Protein AF-A0A3L6PSY6-F1 (afdb_monomer)

Foldseek 3Di:
DDDDDDDDDDPDPPDPDPDPLPPDLVVLQVVLVVCLVVLVLQVSLVSLVPDDSSVVSYDALPPPCNLVPCSNFQAQKDWDPPPDDQAPDQWIWIARNVVRDIDIDRHVCSNQWGWDHADNSGWTWTWRPPDDLQAFIKIWTFDRRRGTNDIDGHRPPPPPPPPDD

pLDDT: mean 79.3, std 16.28, range [35.97, 97.19]

Sequence (165 aa):
MIMVSPGKRTCRPDWPERDWRLLPNDVIALIGGRLLADNDLDYYMDFRAACGSWRRATDDPKKKHGADDPRFQPRMWAVQKHSGRPRRNRVVSMVNLKTCRLLSKEIPMLRNYRYINATDGGLLVLWDGGMPPWQPCRALVLNPFTGPMACFTVPIFAEGIRAVP

Structure (mmCIF, N/CA/C/O backbone):
data_AF-A0A3L6PSY6-F1
#
_entry.id   AF-A0A3L6PSY6-F1
#
loop_
_atom_site.group_PDB
_atom_site.id
_atom_site.type_symbol
_atom_site.label_atom_id
_atom_site.label_alt_id
_atom_site.label_comp_id
_atom_site.label_asym_id
_atom_site.label_entity_id
_atom_site.label_seq_id
_atom_site.pdbx_PDB_ins_code
_atom_site.Cartn_x
_atom_site.Cartn_y
_atom_site.Cartn_z
_atom_site.occupancy
_atom_site.B_iso_or_equiv
_atom_site.auth_seq_id
_atom_site.auth_comp_id
_atom_site.auth_asym_id
_atom_site.auth_atom_id
_atom_site.pdbx_PDB_model_num
ATOM 1 N N . MET A 1 1 ? -4.555 45.713 49.324 1.00 39.94 1 MET A N 1
ATOM 2 C CA . MET A 1 1 ? -4.180 44.283 49.289 1.00 39.94 1 MET A CA 1
ATOM 3 C C . MET A 1 1 ? -5.474 43.480 49.325 1.00 39.94 1 MET A C 1
ATOM 5 O O . MET A 1 1 ? -6.126 43.462 50.357 1.00 39.94 1 MET A O 1
ATOM 9 N N . ILE A 1 2 ? -5.928 42.964 48.180 1.00 37.22 2 ILE A N 1
ATOM 10 C CA . ILE A 1 2 ? -7.201 42.232 48.063 1.00 37.22 2 ILE A CA 1
ATOM 11 C C . ILE A 1 2 ? -6.872 40.743 48.163 1.00 37.22 2 ILE A C 1
ATOM 13 O O . ILE A 1 2 ? -6.147 40.221 47.319 1.00 37.22 2 ILE A O 1
ATOM 17 N N . MET A 1 3 ? -7.369 40.069 49.203 1.00 35.97 3 MET A N 1
ATOM 18 C CA . MET A 1 3 ? -7.299 38.611 49.286 1.00 35.97 3 MET A CA 1
ATOM 19 C C . MET A 1 3 ? -8.328 38.012 48.328 1.00 35.97 3 MET A C 1
ATOM 21 O O . MET A 1 3 ? -9.532 38.121 48.546 1.00 35.97 3 MET A O 1
ATOM 25 N N . VAL A 1 4 ? -7.845 37.392 47.254 1.00 45.59 4 VAL A N 1
ATOM 26 C CA . VAL A 1 4 ? -8.659 36.585 46.341 1.00 45.59 4 VAL A CA 1
ATOM 27 C C . VAL A 1 4 ? -8.826 35.200 46.966 1.00 45.59 4 VAL A C 1
ATOM 29 O O . VAL A 1 4 ? -7.850 34.474 47.145 1.00 45.59 4 VAL A O 1
ATOM 32 N N . SER A 1 5 ? -10.058 34.827 47.317 1.00 43.72 5 SER A N 1
ATOM 33 C CA . SER A 1 5 ? -10.389 33.452 47.708 1.00 43.72 5 SER A CA 1
ATOM 34 C C . SER A 1 5 ? -10.157 32.494 46.531 1.00 43.72 5 SER A C 1
ATOM 36 O O . SER A 1 5 ? -10.531 32.826 45.403 1.00 43.72 5 SER A O 1
ATOM 38 N N . PRO A 1 6 ? -9.596 31.292 46.747 1.00 44.34 6 PRO A N 1
ATOM 39 C CA . PRO A 1 6 ? -9.425 30.336 45.666 1.00 44.34 6 PRO A CA 1
ATOM 40 C C . PRO A 1 6 ? -10.795 29.778 45.268 1.00 44.34 6 PRO A C 1
ATOM 42 O O . PRO A 1 6 ? -11.470 29.101 46.047 1.00 44.34 6 PRO A O 1
ATOM 45 N N . GLY A 1 7 ? -11.211 30.093 44.040 1.00 47.56 7 GLY A N 1
ATOM 46 C CA . GLY A 1 7 ? -12.414 29.552 43.422 1.00 47.56 7 GLY A CA 1
ATOM 47 C C . GLY A 1 7 ? -12.397 28.024 43.430 1.00 47.56 7 GLY A C 1
ATOM 48 O O . GLY A 1 7 ? -11.384 27.389 43.130 1.00 47.56 7 GLY A O 1
ATOM 49 N N . LYS A 1 8 ? -13.539 27.434 43.795 1.00 54.62 8 LYS A N 1
ATOM 50 C CA . LYS A 1 8 ? -13.779 25.991 43.749 1.00 54.62 8 LYS A CA 1
ATOM 51 C C . LYS A 1 8 ? -13.432 25.469 42.352 1.00 54.62 8 LYS A C 1
ATOM 53 O O . LYS A 1 8 ? -14.078 25.836 41.373 1.00 54.62 8 LYS A O 1
ATOM 58 N N . ARG A 1 9 ? -12.414 24.605 42.276 1.00 53.50 9 ARG A N 1
ATOM 59 C CA . ARG A 1 9 ? -12.133 23.780 41.096 1.00 53.50 9 ARG A CA 1
ATOM 60 C C . ARG A 1 9 ? -13.400 22.991 40.779 1.00 53.50 9 ARG A C 1
ATOM 62 O O . ARG A 1 9 ? -13.887 22.244 41.623 1.00 53.50 9 ARG A O 1
ATOM 69 N N . THR A 1 10 ? -13.956 23.205 39.595 1.00 55.31 10 THR A N 1
ATOM 70 C CA . THR A 1 10 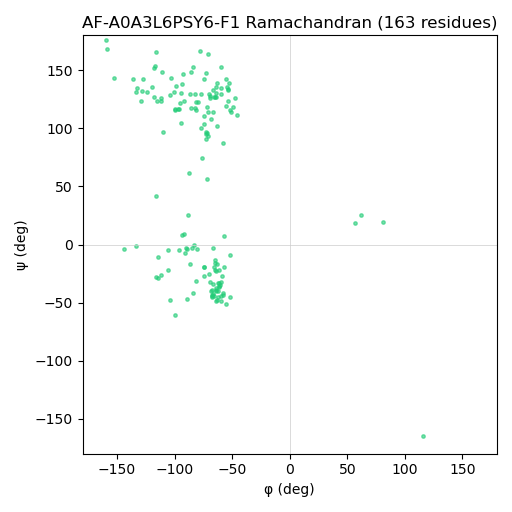? -15.103 22.447 39.111 1.00 55.31 10 THR A CA 1
ATOM 71 C C . THR A 1 10 ? -14.691 20.984 38.961 1.00 55.31 10 THR A C 1
ATOM 73 O O . THR A 1 10 ? -13.682 20.673 38.325 1.00 55.31 10 THR A O 1
ATOM 76 N N . CYS A 1 11 ? -15.452 20.078 39.575 1.00 55.22 11 CYS A N 1
ATOM 77 C CA . CYS A 1 11 ? -15.347 18.650 39.314 1.00 55.22 11 CYS A CA 1
ATOM 78 C C . CYS A 1 11 ? -15.718 18.430 37.844 1.00 55.22 11 CYS A C 1
ATOM 80 O O . CYS A 1 11 ? -16.896 18.478 37.487 1.00 55.22 11 CYS A O 1
ATOM 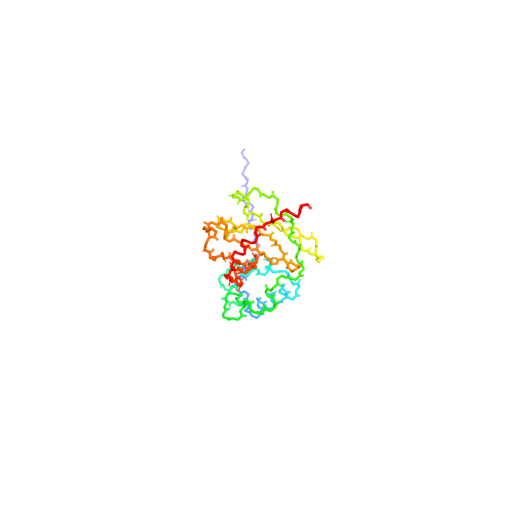82 N N . ARG A 1 12 ? -14.723 18.237 36.972 1.00 59.69 12 ARG A N 1
ATOM 83 C CA . ARG A 1 12 ? -14.984 17.595 35.682 1.00 59.69 12 ARG A CA 1
ATOM 84 C C . ARG A 1 12 ? -15.445 16.170 35.998 1.00 59.69 12 ARG A C 1
ATOM 86 O O . ARG A 1 12 ? -14.785 15.526 36.811 1.00 59.69 12 ARG A O 1
ATOM 93 N N . PRO A 1 13 ? -16.559 15.690 35.427 1.00 58.50 13 PRO A N 1
ATOM 94 C CA . PRO A 1 13 ? -16.931 14.293 35.564 1.00 58.50 13 PRO A CA 1
ATOM 95 C C . PRO A 1 13 ? -15.761 13.411 35.126 1.00 58.50 13 PRO A C 1
ATOM 97 O O . PRO A 1 13 ? -15.127 13.668 34.102 1.00 58.50 13 PRO A O 1
ATOM 100 N N . ASP A 1 14 ? -15.452 12.409 35.938 1.00 61.03 14 ASP A N 1
ATOM 101 C CA . ASP A 1 14 ? -14.451 11.389 35.645 1.00 61.03 14 ASP A CA 1
ATOM 102 C C . ASP A 1 14 ? -15.066 10.421 34.627 1.00 61.03 14 ASP A C 1
ATOM 104 O O . ASP A 1 14 ? -15.574 9.352 34.964 1.00 61.03 14 ASP A O 1
ATOM 108 N N . TRP A 1 15 ? -15.181 10.856 33.370 1.00 61.66 15 TRP A N 1
ATOM 109 C CA . TRP A 1 15 ? -15.479 9.910 32.303 1.00 61.66 15 TRP A CA 1
ATOM 110 C C . TRP A 1 15 ? -14.234 9.046 32.138 1.00 61.66 15 TRP A C 1
ATOM 112 O O . TRP A 1 15 ? -13.166 9.622 31.917 1.00 61.66 15 TRP A O 1
ATOM 122 N N . PRO A 1 16 ? -14.346 7.705 32.206 1.00 64.88 16 PRO A N 1
ATOM 123 C CA . PRO A 1 16 ? -13.201 6.846 31.967 1.00 64.88 16 PRO A CA 1
ATOM 124 C C . PRO A 1 16 ? -12.608 7.239 30.620 1.00 64.88 16 PRO A C 1
ATOM 126 O O . PRO A 1 16 ? -13.324 7.316 29.613 1.00 64.88 16 PRO A O 1
ATOM 129 N N . GLU A 1 17 ? -11.323 7.583 30.639 1.00 68.12 17 GLU A N 1
ATOM 130 C CA . GLU A 1 17 ? -10.585 8.016 29.465 1.00 68.12 17 GLU A CA 1
ATOM 131 C C . GLU A 1 17 ? -10.812 6.974 28.364 1.00 68.12 17 GLU A C 1
ATOM 133 O O . GLU A 1 17 ? -10.494 5.793 28.522 1.00 68.12 17 GLU A O 1
ATOM 138 N N . ARG A 1 18 ? -11.490 7.376 27.282 1.00 78.06 18 ARG A N 1
ATOM 139 C CA . ARG A 1 18 ? -11.858 6.448 26.210 1.00 78.06 18 ARG A CA 1
ATOM 140 C C . ARG A 1 18 ? -10.603 6.093 25.427 1.00 78.06 18 ARG A C 1
ATOM 142 O O . ARG A 1 18 ? -10.262 6.770 24.457 1.00 78.06 18 ARG A O 1
ATOM 149 N N . ASP A 1 19 ? -9.926 5.031 25.846 1.00 86.00 19 ASP A N 1
ATOM 150 C CA . ASP A 1 19 ? -8.772 4.520 25.122 1.00 86.00 19 ASP A CA 1
ATOM 151 C C . ASP A 1 19 ? -9.228 3.728 23.890 1.00 86.00 19 ASP A C 1
ATOM 153 O O . ASP A 1 19 ? -9.603 2.556 23.953 1.00 86.00 19 ASP A O 1
ATOM 157 N N . TRP A 1 20 ? -9.161 4.379 22.731 1.00 86.56 20 TRP A N 1
ATOM 158 C CA . TRP A 1 20 ? -9.445 3.775 21.430 1.00 86.56 20 TRP A CA 1
ATOM 159 C C . TRP A 1 20 ? -8.561 2.552 21.123 1.00 86.56 20 TRP A C 1
ATOM 161 O O . TRP A 1 20 ? -8.932 1.706 20.307 1.00 86.56 20 TRP A O 1
ATOM 171 N N . ARG A 1 21 ? -7.413 2.384 21.796 1.00 86.88 21 ARG A N 1
ATOM 172 C CA . ARG A 1 21 ? -6.566 1.186 21.647 1.00 86.88 21 ARG A CA 1
ATOM 173 C C . ARG A 1 21 ? -7.247 -0.089 22.146 1.00 86.88 21 ARG A C 1
ATOM 175 O O . ARG A 1 21 ? -6.842 -1.169 21.707 1.00 86.88 21 ARG A O 1
ATOM 182 N N . LEU A 1 22 ? -8.243 0.048 23.027 1.00 88.62 22 LEU A N 1
ATOM 183 C CA . LEU A 1 22 ? -9.013 -1.034 23.646 1.00 88.62 22 LEU A CA 1
ATOM 184 C C . LEU A 1 22 ? -10.290 -1.398 22.875 1.00 88.62 22 LEU A C 1
ATOM 186 O O . LEU A 1 22 ? -11.101 -2.173 23.378 1.00 88.62 22 LEU A O 1
ATOM 190 N N . LEU A 1 23 ? -10.489 -0.855 21.667 1.00 92.25 23 LEU A N 1
ATOM 191 C CA . LEU A 1 23 ? -11.595 -1.282 20.814 1.00 92.25 23 LEU A CA 1
ATOM 192 C C . LEU A 1 23 ? -11.587 -2.814 20.627 1.00 92.25 23 LEU A C 1
ATOM 194 O O . LEU A 1 23 ? -10.518 -3.394 20.408 1.00 92.25 23 LEU A O 1
ATOM 198 N N . PRO A 1 24 ? -12.762 -3.468 20.663 1.00 95.06 24 PRO A N 1
ATOM 199 C CA . PRO A 1 24 ? -12.882 -4.882 20.334 1.00 95.06 24 PRO A CA 1
ATOM 200 C C . PRO A 1 24 ? -12.322 -5.203 18.940 1.00 95.06 24 PRO A C 1
ATOM 202 O O . PRO A 1 24 ? -12.464 -4.421 17.995 1.00 95.06 24 PRO A O 1
ATOM 205 N N . ASN A 1 25 ? -11.673 -6.363 18.804 1.00 96.25 25 ASN A N 1
ATOM 206 C CA . ASN A 1 25 ? -11.002 -6.754 17.560 1.00 96.25 25 ASN A CA 1
ATOM 207 C C . ASN A 1 25 ? -11.967 -6.851 16.369 1.00 96.25 25 ASN A C 1
ATOM 209 O O . ASN A 1 25 ? -11.575 -6.527 15.254 1.00 96.25 25 ASN A O 1
ATOM 213 N N . ASP A 1 26 ? -13.209 -7.275 16.594 1.00 96.44 26 ASP A N 1
ATOM 214 C CA . ASP A 1 26 ? -14.268 -7.356 15.585 1.00 96.44 26 ASP A CA 1
ATOM 215 C C . ASP A 1 26 ? -14.652 -5.972 15.046 1.00 96.44 26 ASP A C 1
ATOM 217 O O . ASP A 1 26 ? -14.794 -5.803 13.836 1.00 96.44 26 ASP A O 1
ATOM 221 N N . VAL A 1 27 ? -14.717 -4.956 15.912 1.00 96.50 27 VAL A N 1
ATOM 222 C CA . VAL A 1 27 ? -14.955 -3.564 15.502 1.00 96.50 27 VAL A CA 1
ATOM 223 C C . VAL A 1 27 ? -13.783 -3.041 14.673 1.00 96.50 27 VAL A C 1
ATOM 225 O O . VAL A 1 27 ? -13.986 -2.434 13.622 1.00 96.50 27 VAL A O 1
ATOM 228 N N . ILE A 1 28 ? -12.546 -3.307 15.103 1.00 97.19 28 ILE A N 1
ATOM 229 C CA . ILE A 1 28 ? -11.344 -2.906 14.360 1.00 97.19 28 ILE A CA 1
ATOM 230 C C . ILE A 1 28 ? -11.310 -3.595 12.986 1.00 97.19 28 ILE A C 1
ATOM 232 O O . ILE A 1 28 ? -11.048 -2.941 11.973 1.00 97.19 28 ILE A O 1
ATOM 236 N N . ALA A 1 29 ? -11.598 -4.897 12.936 1.00 96.44 29 ALA A N 1
ATOM 237 C CA . ALA A 1 29 ? -11.661 -5.668 11.701 1.00 96.44 29 ALA A CA 1
ATOM 238 C C . ALA A 1 29 ? -12.761 -5.148 10.766 1.00 96.44 29 ALA A C 1
ATOM 240 O O . ALA A 1 29 ? -12.530 -5.028 9.563 1.00 96.44 29 ALA A O 1
ATOM 241 N N . LEU A 1 30 ? -13.924 -4.768 11.308 1.00 97.12 30 LEU A N 1
ATOM 242 C CA . LEU A 1 30 ? -15.021 -4.176 10.545 1.00 97.12 30 LEU A CA 1
ATOM 243 C C . LEU A 1 30 ? -14.615 -2.836 9.920 1.00 97.12 30 LEU A C 1
ATOM 245 O O . LEU A 1 30 ? -14.830 -2.638 8.725 1.00 97.12 30 LEU A O 1
ATOM 249 N N . ILE A 1 31 ? -14.000 -1.936 10.695 1.00 96.94 31 ILE A N 1
ATOM 250 C CA . ILE A 1 31 ? -13.505 -0.646 10.187 1.00 96.94 31 ILE A CA 1
ATOM 251 C C . ILE A 1 31 ? -12.470 -0.882 9.083 1.00 96.94 31 ILE A C 1
ATOM 253 O O . ILE A 1 31 ? -12.593 -0.327 7.991 1.00 96.94 31 ILE A O 1
ATOM 257 N N . GLY A 1 32 ? -11.492 -1.759 9.331 1.00 96.31 32 GLY A N 1
ATOM 258 C CA . GLY A 1 32 ? -10.484 -2.124 8.338 1.00 96.31 32 GLY A CA 1
ATOM 259 C C . GLY A 1 32 ? -11.102 -2.698 7.059 1.00 96.31 32 GLY A C 1
ATOM 260 O O . GLY A 1 32 ? -10.738 -2.293 5.958 1.00 96.31 32 GLY A O 1
ATOM 261 N N . GLY A 1 33 ? -12.092 -3.582 7.193 1.00 95.38 33 GLY A N 1
ATOM 262 C CA . GLY A 1 33 ? -12.825 -4.158 6.069 1.00 95.38 33 GLY A CA 1
ATOM 263 C C . GLY A 1 33 ? -13.578 -3.115 5.240 1.00 95.38 33 GLY A C 1
ATOM 264 O O . GLY A 1 33 ? -13.596 -3.222 4.016 1.00 95.38 33 GLY A O 1
ATOM 265 N N . ARG A 1 34 ? -14.147 -2.080 5.874 1.00 95.81 34 ARG A N 1
ATOM 266 C CA . ARG A 1 34 ? -14.808 -0.967 5.169 1.00 95.81 34 ARG A CA 1
ATOM 267 C C . ARG A 1 34 ? -13.819 -0.121 4.372 1.00 95.81 34 ARG A C 1
ATOM 269 O O . ARG A 1 34 ? -14.069 0.119 3.198 1.00 95.81 34 ARG A O 1
ATOM 276 N N . LEU A 1 35 ? -12.675 0.236 4.960 1.00 94.62 35 LEU A N 1
ATOM 277 C CA . LEU A 1 35 ? -11.618 0.974 4.253 1.00 94.62 35 LEU A CA 1
ATOM 278 C C . LEU A 1 35 ? -11.128 0.214 3.010 1.00 94.62 35 LEU A C 1
ATOM 280 O O . LEU A 1 35 ? -10.954 0.803 1.944 1.00 94.62 35 LEU A O 1
ATOM 284 N N . LEU A 1 36 ? -10.958 -1.108 3.125 1.00 92.56 36 LEU A N 1
ATOM 285 C CA . LEU A 1 36 ? -10.597 -1.957 1.986 1.00 92.56 36 LEU A CA 1
ATOM 286 C C . LEU A 1 36 ? -11.706 -2.025 0.930 1.00 92.56 36 LEU A C 1
ATOM 288 O O . LEU A 1 36 ? -11.413 -1.941 -0.260 1.00 92.56 36 LEU A O 1
ATOM 292 N N . ALA A 1 37 ? -12.968 -2.153 1.345 1.00 90.38 37 ALA A N 1
ATOM 293 C CA . ALA A 1 37 ? -14.106 -2.184 0.426 1.00 90.38 37 ALA A CA 1
ATOM 294 C C . ALA A 1 37 ? -14.251 -0.877 -0.374 1.00 90.38 37 ALA A C 1
ATOM 296 O O . ALA A 1 37 ? -14.624 -0.916 -1.545 1.00 90.38 37 ALA A O 1
ATOM 297 N N . ASP A 1 38 ? -13.901 0.263 0.226 1.00 89.06 38 ASP A N 1
ATOM 298 C CA . ASP A 1 38 ? -13.908 1.570 -0.435 1.00 89.06 38 ASP A CA 1
ATOM 299 C C . ASP A 1 38 ? -12.644 1.872 -1.258 1.00 89.06 38 ASP A C 1
ATOM 301 O O . ASP A 1 38 ? -12.583 2.910 -1.923 1.00 89.06 38 ASP A O 1
ATOM 305 N N . ASN A 1 39 ? -11.675 0.947 -1.292 1.00 87.38 39 ASN A N 1
ATOM 306 C CA . ASN A 1 39 ? -10.375 1.097 -1.955 1.00 87.38 39 ASN A CA 1
ATOM 307 C C . ASN A 1 39 ? -9.523 2.257 -1.373 1.00 87.38 39 ASN A C 1
ATOM 309 O O . ASN A 1 39 ? -8.620 2.786 -2.032 1.00 87.38 39 ASN A O 1
ATOM 313 N N . ASP A 1 40 ? -9.759 2.616 -0.106 1.00 90.88 40 ASP A N 1
ATOM 314 C CA . ASP A 1 40 ? -8.988 3.601 0.663 1.00 90.88 40 ASP A CA 1
ATOM 315 C C . ASP A 1 40 ? -7.787 2.931 1.351 1.00 90.88 40 ASP A C 1
ATOM 317 O O . ASP A 1 40 ? -7.655 2.866 2.577 1.00 90.88 40 ASP A O 1
ATOM 321 N N . LEU A 1 41 ? -6.900 2.375 0.524 1.00 90.75 41 LEU A N 1
ATOM 322 C CA . LEU A 1 41 ? -5.761 1.573 0.976 1.00 90.75 41 LEU A CA 1
ATOM 323 C C . LEU A 1 41 ? -4.774 2.334 1.852 1.00 90.75 41 LEU A C 1
ATOM 325 O O . LEU A 1 41 ? -4.188 1.759 2.763 1.00 90.75 41 LEU A O 1
ATOM 329 N N . ASP A 1 42 ? -4.558 3.610 1.582 1.00 90.88 42 ASP A N 1
ATOM 330 C CA . ASP A 1 42 ? -3.680 4.434 2.397 1.00 90.88 42 ASP A CA 1
ATOM 331 C C . ASP A 1 42 ? -4.255 4.659 3.795 1.00 90.88 42 ASP A C 1
ATOM 333 O O . ASP A 1 42 ? -3.544 4.437 4.772 1.00 90.88 42 ASP A O 1
ATOM 337 N N . TYR A 1 43 ? -5.554 4.949 3.905 1.00 93.88 43 TYR A N 1
ATOM 338 C CA . TYR A 1 43 ? -6.221 5.016 5.202 1.00 93.88 43 TYR A CA 1
ATOM 339 C C . TYR A 1 43 ? -6.230 3.674 5.918 1.00 93.88 43 TYR A C 1
ATOM 341 O O . TYR A 1 43 ? -6.020 3.644 7.126 1.00 93.88 43 TYR A O 1
ATOM 349 N N . TYR A 1 44 ? -6.401 2.558 5.208 1.00 95.12 44 TYR A N 1
ATOM 350 C CA . TYR A 1 44 ? -6.259 1.234 5.813 1.00 95.12 44 TYR A CA 1
ATOM 351 C C . TYR A 1 44 ? -4.859 1.017 6.408 1.00 95.12 44 TYR A C 1
ATOM 353 O O . TYR A 1 44 ? -4.720 0.509 7.525 1.00 95.12 44 TYR A O 1
ATOM 361 N N . MET A 1 45 ? -3.812 1.412 5.678 1.00 93.75 45 MET A N 1
ATOM 362 C CA . MET A 1 45 ? -2.430 1.265 6.134 1.00 93.75 45 MET A CA 1
ATOM 363 C C . MET A 1 45 ? -2.117 2.178 7.326 1.00 93.75 45 MET A C 1
ATOM 365 O O . MET A 1 45 ? -1.479 1.715 8.274 1.00 93.75 45 MET A O 1
ATOM 369 N N . ASP A 1 46 ? -2.613 3.418 7.329 1.00 94.56 46 ASP A N 1
ATOM 370 C CA . ASP A 1 46 ? -2.474 4.355 8.451 1.00 94.56 46 ASP A CA 1
ATOM 371 C C . ASP A 1 46 ? -3.267 3.886 9.680 1.00 94.56 46 ASP A C 1
ATOM 373 O O . ASP A 1 46 ? -2.737 3.846 10.793 1.00 94.56 46 ASP A O 1
ATOM 377 N N . PHE A 1 47 ? -4.506 3.430 9.471 1.00 95.69 47 PHE A N 1
ATOM 378 C CA . PHE A 1 47 ? -5.363 2.836 10.498 1.00 95.69 47 PHE A CA 1
ATOM 379 C C . PHE A 1 47 ? -4.663 1.659 11.177 1.00 95.69 47 PHE A C 1
ATOM 381 O O . PHE A 1 47 ? -4.507 1.630 12.398 1.00 95.69 47 PHE A O 1
ATOM 388 N N . ARG A 1 48 ? -4.141 0.713 10.391 1.00 94.81 48 ARG A N 1
ATOM 389 C CA . ARG A 1 48 ? -3.372 -0.420 10.915 1.00 94.81 48 ARG A CA 1
ATOM 390 C C . ARG A 1 48 ? -2.101 0.025 11.649 1.00 94.81 48 ARG A C 1
ATOM 392 O O . ARG A 1 48 ? -1.645 -0.652 12.575 1.00 94.81 48 ARG A O 1
ATOM 399 N N . ALA A 1 49 ? -1.472 1.113 11.214 1.00 94.25 49 ALA A N 1
ATOM 400 C CA . ALA A 1 49 ? -0.224 1.590 11.793 1.00 94.25 49 ALA A CA 1
ATOM 401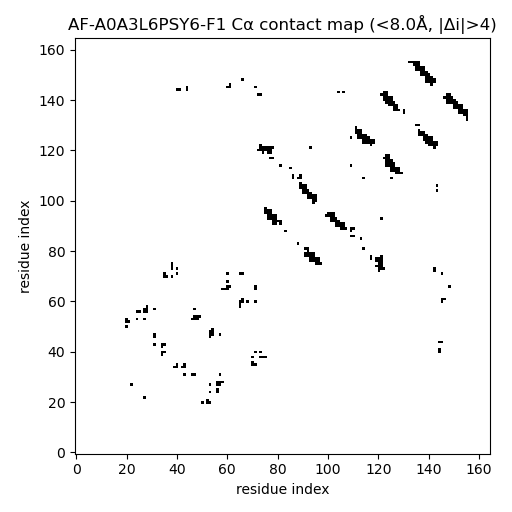 C C . ALA A 1 49 ? -0.402 2.260 13.164 1.00 94.25 49 ALA A C 1
ATOM 403 O O . ALA A 1 49 ? 0.578 2.300 13.910 1.00 94.25 49 ALA A O 1
ATOM 404 N N . ALA A 1 50 ? -1.617 2.701 13.512 1.00 94.44 50 ALA A N 1
ATOM 405 C CA . ALA A 1 50 ? -1.916 3.467 14.723 1.00 94.44 50 ALA A CA 1
ATOM 406 C C . ALA A 1 50 ? -1.400 2.817 16.021 1.00 94.44 50 ALA A C 1
ATOM 408 O O . ALA A 1 50 ? -0.805 3.494 16.861 1.00 94.44 50 ALA A O 1
ATOM 409 N N . CYS A 1 51 ? -1.595 1.504 16.200 1.00 94.38 51 CYS A N 1
ATOM 410 C CA . CYS A 1 51 ? -1.056 0.769 17.345 1.00 94.38 51 CYS A CA 1
ATOM 411 C C . CYS A 1 51 ? -0.942 -0.746 17.087 1.00 94.38 51 CYS A C 1
ATOM 413 O O . CYS A 1 51 ? -1.458 -1.292 16.111 1.00 94.38 51 CYS A O 1
ATOM 415 N N . GLY A 1 52 ? -0.246 -1.451 17.987 1.00 94.38 52 GLY A N 1
ATOM 416 C CA . GLY A 1 52 ? -0.015 -2.893 17.869 1.00 94.38 52 GLY A CA 1
ATOM 417 C C . GLY A 1 52 ? -1.279 -3.752 18.002 1.00 94.38 52 GLY A C 1
ATOM 418 O O . GLY A 1 52 ? -1.373 -4.778 17.331 1.00 94.38 52 GLY A O 1
ATOM 419 N N . SER A 1 53 ? -2.259 -3.355 18.827 1.00 94.19 53 SER A N 1
ATOM 420 C CA . SER A 1 53 ? -3.537 -4.081 18.933 1.00 94.19 53 SER A CA 1
ATOM 421 C C . SER A 1 53 ? -4.298 -4.024 17.612 1.00 94.19 53 SER A C 1
ATOM 423 O O . SER A 1 53 ? -4.639 -5.074 17.069 1.00 94.19 53 SER A O 1
ATOM 425 N N . TRP A 1 54 ? -4.428 -2.834 17.025 1.00 95.88 54 TRP A N 1
ATOM 426 C CA . TRP A 1 54 ? -5.117 -2.645 15.748 1.00 95.88 54 TRP A CA 1
ATOM 427 C C . TRP A 1 54 ? -4.404 -3.357 14.599 1.00 95.88 54 TRP A C 1
ATOM 429 O O . TRP A 1 54 ? -5.038 -4.027 13.781 1.00 95.88 54 TRP A O 1
ATOM 439 N N . ARG A 1 55 ? -3.064 -3.321 14.593 1.00 95.19 55 ARG A N 1
ATOM 440 C CA . ARG A 1 55 ? -2.246 -4.078 13.638 1.00 95.19 55 ARG A CA 1
ATOM 441 C C . ARG A 1 55 ? -2.468 -5.583 13.706 1.00 95.19 55 ARG A C 1
ATOM 443 O O . ARG A 1 55 ? -2.314 -6.249 12.690 1.00 95.19 55 ARG A O 1
ATOM 450 N N . ARG A 1 56 ? -2.769 -6.148 14.874 1.00 94.00 56 ARG A N 1
ATOM 451 C CA . ARG A 1 56 ? -3.022 -7.592 15.013 1.00 94.00 56 ARG A CA 1
ATOM 452 C C . ARG A 1 56 ? -4.445 -7.975 14.616 1.00 94.00 56 ARG A C 1
ATOM 454 O O . ARG A 1 56 ? -4.628 -9.074 14.111 1.00 94.00 56 ARG A O 1
ATOM 461 N N . ALA A 1 57 ? -5.408 -7.080 14.819 1.00 95.25 57 ALA A N 1
ATOM 462 C CA . ALA A 1 57 ? -6.825 -7.326 14.553 1.00 95.25 57 ALA A CA 1
ATOM 463 C C . ALA A 1 57 ? -7.235 -7.171 13.074 1.00 95.25 57 ALA A C 1
ATOM 465 O O . ALA A 1 57 ? -8.383 -7.410 12.727 1.00 95.25 57 ALA A O 1
ATOM 466 N N . THR A 1 58 ? -6.320 -6.756 12.198 1.00 95.31 58 THR A N 1
ATOM 467 C CA . THR A 1 58 ? -6.588 -6.489 10.776 1.00 95.31 58 THR A CA 1
ATOM 468 C C . THR A 1 58 ? -5.810 -7.454 9.866 1.00 95.31 58 THR A C 1
ATOM 470 O O . THR A 1 58 ? -4.827 -8.069 10.284 1.00 95.31 58 THR A O 1
ATOM 473 N N . ASP A 1 59 ? -6.160 -7.545 8.581 1.00 92.69 59 ASP A N 1
ATOM 474 C CA . ASP A 1 59 ? -5.533 -8.448 7.590 1.00 92.69 59 ASP A CA 1
ATOM 475 C C . ASP A 1 59 ? -4.198 -7.917 7.041 1.00 92.69 59 ASP A C 1
ATOM 477 O O . ASP A 1 59 ? -4.128 -6.797 6.539 1.00 92.69 59 ASP A O 1
ATOM 481 N N . ASP A 1 60 ? -3.104 -8.665 7.174 1.00 89.44 60 ASP A N 1
ATOM 482 C CA . ASP A 1 60 ? -1.772 -8.184 6.773 1.00 89.44 60 ASP A CA 1
ATOM 483 C C . ASP A 1 60 ? -1.510 -8.447 5.279 1.00 89.44 60 ASP A C 1
ATOM 485 O O . ASP A 1 60 ? -1.410 -9.618 4.893 1.00 89.44 60 ASP A O 1
ATOM 489 N N . PRO A 1 61 ? -1.314 -7.405 4.446 1.00 86.94 61 PRO A N 1
ATOM 490 C CA . PRO A 1 61 ? -1.046 -7.586 3.022 1.00 86.94 61 PRO A CA 1
ATOM 491 C C . PRO A 1 61 ? 0.283 -8.302 2.734 1.00 86.94 61 PRO A C 1
ATOM 493 O O . PRO A 1 61 ? 0.489 -8.777 1.623 1.00 86.94 61 PRO A O 1
ATOM 496 N N . LYS A 1 62 ? 1.200 -8.396 3.707 1.00 81.75 62 LYS A N 1
ATOM 497 C CA . LYS A 1 62 ? 2.506 -9.055 3.535 1.00 81.75 62 LYS A CA 1
ATOM 498 C C . LYS A 1 62 ? 2.509 -10.538 3.902 1.00 81.75 62 LYS A C 1
ATOM 500 O O . LYS A 1 62 ? 3.521 -11.208 3.699 1.00 81.75 62 LYS A O 1
ATOM 505 N N . LYS A 1 63 ? 1.424 -11.070 4.475 1.00 82.38 63 LYS A N 1
ATOM 506 C CA . LYS A 1 63 ? 1.323 -12.511 4.768 1.00 82.38 63 LYS A CA 1
ATOM 507 C C . LYS A 1 63 ? 1.166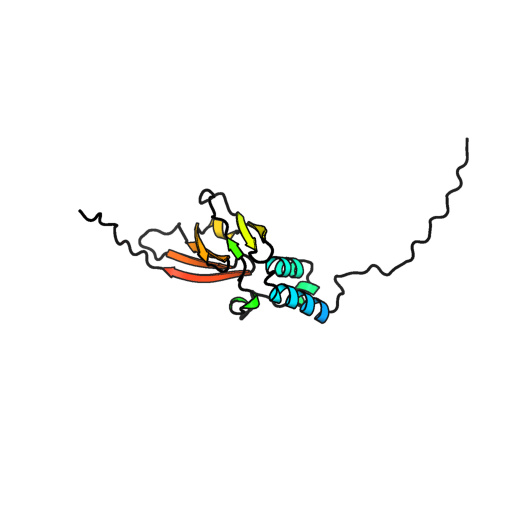 -13.312 3.472 1.00 82.38 63 LYS A C 1
ATOM 509 O O . LYS A 1 63 ? 0.827 -12.749 2.441 1.00 82.38 63 LYS A O 1
ATOM 514 N N . LYS A 1 64 ? 1.386 -14.633 3.545 1.00 60.12 64 LYS A N 1
ATOM 515 C CA . LYS A 1 64 ? 1.555 -15.588 2.422 1.00 60.12 64 LYS A CA 1
ATOM 516 C C . LYS A 1 64 ? 0.464 -15.581 1.323 1.00 60.12 64 LYS A C 1
ATOM 518 O O . LYS A 1 64 ? 0.670 -16.217 0.302 1.00 60.12 64 LYS A O 1
ATOM 523 N N . HIS A 1 65 ? -0.645 -14.862 1.516 1.00 64.62 65 HIS A N 1
ATOM 524 C CA . HIS A 1 65 ? -1.744 -14.686 0.553 1.00 64.62 65 HIS A CA 1
ATOM 525 C C . HIS A 1 65 ? -2.209 -13.224 0.396 1.00 64.62 65 HIS A C 1
ATOM 527 O O . HIS A 1 65 ? -3.113 -12.945 -0.381 1.00 64.62 65 HIS A O 1
ATOM 533 N N . GLY A 1 66 ? -1.623 -12.277 1.134 1.00 63.81 66 GLY A N 1
ATOM 534 C CA . GLY A 1 66 ? -2.049 -10.876 1.131 1.00 63.81 66 GLY A CA 1
ATOM 535 C C . G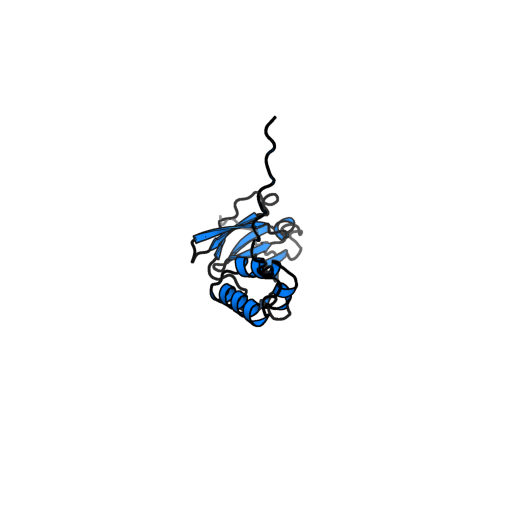LY A 1 66 ? -1.644 -10.119 -0.135 1.00 63.81 66 GLY A C 1
ATOM 536 O O . GLY A 1 66 ? -2.338 -9.191 -0.532 1.00 63.81 66 GLY A O 1
ATOM 537 N N . ALA A 1 67 ? -0.566 -10.533 -0.807 1.00 68.00 67 ALA A N 1
ATOM 538 C CA . ALA A 1 67 ? -0.199 -9.980 -2.111 1.00 68.00 67 ALA A CA 1
ATOM 539 C C . ALA A 1 67 ? -1.199 -10.393 -3.207 1.00 68.00 67 ALA A C 1
ATOM 541 O O . ALA A 1 67 ? -1.472 -9.616 -4.118 1.00 68.00 67 ALA A O 1
ATOM 542 N N . ASP A 1 68 ? -1.787 -11.583 -3.088 1.00 77.00 68 ASP A N 1
ATOM 543 C CA . ASP A 1 68 ? -2.759 -12.095 -4.057 1.00 77.00 68 ASP A CA 1
ATOM 544 C C . ASP A 1 68 ? -4.190 -11.644 -3.743 1.00 77.00 68 ASP A C 1
ATOM 546 O O . ASP A 1 68 ? -5.057 -11.704 -4.613 1.00 77.00 68 ASP A O 1
ATOM 550 N N . ASP A 1 69 ? -4.446 -11.172 -2.518 1.00 86.44 69 ASP A N 1
ATOM 551 C CA . ASP A 1 69 ? -5.759 -10.686 -2.111 1.00 86.44 69 ASP A CA 1
ATOM 552 C C . ASP A 1 69 ? -6.116 -9.402 -2.887 1.00 86.44 69 ASP A C 1
ATOM 554 O O . ASP A 1 69 ? -5.499 -8.342 -2.698 1.00 86.44 69 ASP A O 1
ATOM 558 N N . PRO A 1 70 ? -7.150 -9.453 -3.745 1.00 86.94 70 PRO A N 1
ATOM 559 C CA . PRO A 1 70 ? -7.504 -8.342 -4.612 1.00 86.94 70 PRO A CA 1
ATOM 560 C C . PRO A 1 70 ? -7.973 -7.085 -3.868 1.00 86.94 70 PRO A C 1
ATOM 562 O O . PRO A 1 70 ? -8.086 -6.037 -4.509 1.00 86.94 70 PRO A O 1
ATOM 565 N N . ARG A 1 71 ? -8.273 -7.176 -2.562 1.00 89.62 71 ARG A N 1
ATOM 566 C CA . ARG A 1 71 ? -8.616 -6.031 -1.701 1.00 89.62 71 ARG A CA 1
ATOM 567 C C . ARG A 1 71 ? -7.416 -5.134 -1.424 1.00 89.62 71 ARG A C 1
ATOM 569 O O . ARG A 1 71 ? -7.609 -3.957 -1.153 1.00 89.62 71 ARG A O 1
ATOM 576 N N . PHE A 1 72 ? -6.195 -5.668 -1.498 1.00 90.06 72 PHE A N 1
ATOM 577 C CA . PHE A 1 72 ? -4.963 -4.903 -1.289 1.00 90.06 72 PHE A CA 1
ATOM 578 C C . PHE A 1 72 ? -4.391 -4.295 -2.567 1.00 90.06 72 PHE A C 1
ATOM 580 O O . PHE A 1 72 ? -3.394 -3.570 -2.509 1.00 90.06 72 PHE A O 1
ATOM 587 N N . GLN A 1 73 ? -5.007 -4.561 -3.719 1.00 87.69 73 GLN A N 1
ATOM 588 C CA . GLN A 1 73 ? -4.610 -3.952 -4.978 1.00 87.69 73 GLN A CA 1
ATOM 589 C C . GLN A 1 73 ? -5.232 -2.561 -5.109 1.00 87.69 73 GLN A C 1
ATOM 591 O O . GLN A 1 73 ? -6.446 -2.428 -4.955 1.00 87.69 73 GLN A O 1
ATOM 596 N N . PRO A 1 74 ? -4.446 -1.520 -5.418 1.00 87.25 74 PRO A N 1
ATOM 597 C CA . PRO A 1 74 ? -5.014 -0.229 -5.751 1.00 87.25 74 PRO A CA 1
ATOM 598 C C . PRO A 1 74 ? -5.795 -0.363 -7.067 1.00 87.25 74 PRO A C 1
ATOM 600 O O . PRO A 1 74 ? -5.294 -0.913 -8.045 1.00 87.25 74 PRO A O 1
ATOM 603 N N . ARG A 1 75 ? -7.064 0.062 -7.067 1.00 86.62 75 ARG A N 1
ATOM 604 C CA . ARG A 1 75 ? -7.935 0.019 -8.262 1.00 86.62 75 ARG A CA 1
ATOM 605 C C . ARG A 1 75 ? -8.368 1.391 -8.764 1.00 86.62 75 ARG A C 1
ATOM 607 O O . ARG A 1 75 ? -8.627 1.551 -9.945 1.00 86.62 75 ARG A O 1
ATOM 614 N N . MET A 1 76 ? -8.444 2.373 -7.870 1.00 88.00 76 MET A N 1
ATOM 615 C CA . MET A 1 76 ? -8.927 3.727 -8.160 1.00 88.00 76 MET A CA 1
ATOM 616 C C . MET A 1 76 ? -7.827 4.770 -7.964 1.00 88.00 76 MET A C 1
ATOM 618 O O . MET A 1 76 ? -8.076 5.819 -7.378 1.00 88.00 76 MET A O 1
ATOM 622 N N . TRP A 1 77 ? -6.600 4.479 -8.395 1.00 91.38 77 TRP A N 1
ATOM 623 C CA . TRP A 1 77 ? -5.467 5.383 -8.216 1.00 91.38 77 TRP A CA 1
ATOM 624 C C . TRP A 1 77 ? -4.732 5.620 -9.529 1.00 91.38 77 TRP A C 1
ATOM 626 O O . TRP A 1 77 ? -4.216 4.685 -10.128 1.00 91.38 77 TRP A O 1
ATOM 636 N N . ALA A 1 78 ? -4.613 6.886 -9.923 1.00 91.00 78 ALA A N 1
ATOM 637 C CA . ALA A 1 78 ? -3.753 7.296 -11.024 1.00 91.00 78 ALA A CA 1
ATOM 638 C C . ALA A 1 78 ? -2.452 7.881 -10.480 1.00 91.00 78 ALA A C 1
ATOM 640 O O . ALA A 1 78 ? -2.463 8.752 -9.609 1.00 91.00 78 ALA A O 1
ATOM 641 N N . VAL A 1 79 ? -1.317 7.430 -11.006 1.00 89.75 79 VAL A N 1
ATOM 642 C CA . VAL A 1 79 ? -0.012 8.001 -10.661 1.00 89.75 79 VAL A CA 1
ATOM 643 C C . VAL A 1 79 ? 0.198 9.263 -11.487 1.00 89.75 79 VAL A C 1
ATOM 645 O O . VAL A 1 79 ? 0.176 9.233 -12.718 1.00 89.75 79 VAL A O 1
ATOM 648 N N . GLN A 1 80 ? 0.421 10.388 -10.814 1.00 85.00 80 GLN A N 1
ATOM 649 C CA . GLN A 1 80 ? 0.794 11.626 -11.480 1.00 85.00 80 GLN A CA 1
ATOM 650 C C . GLN A 1 80 ? 2.189 11.449 -12.084 1.00 85.00 80 GLN A C 1
ATOM 652 O O . GLN A 1 80 ? 3.096 10.945 -11.420 1.00 85.00 80 GLN A O 1
ATOM 657 N N . LYS A 1 81 ? 2.359 11.855 -13.350 1.00 68.19 81 LYS A N 1
ATOM 658 C CA . LYS A 1 81 ? 3.600 11.670 -14.117 1.00 68.19 81 LYS A CA 1
ATOM 659 C C . LYS A 1 81 ? 4.821 12.053 -13.274 1.00 68.19 81 LYS A C 1
ATOM 661 O O . LYS A 1 81 ? 5.034 13.227 -12.975 1.00 68.19 81 LYS A O 1
ATOM 666 N N . HIS A 1 82 ? 5.623 11.052 -12.908 1.00 65.25 82 HIS A N 1
ATOM 667 C CA . HIS A 1 82 ? 6.813 11.242 -12.084 1.00 65.25 82 HIS A CA 1
ATOM 668 C C . HIS A 1 82 ? 7.895 11.949 -12.906 1.00 65.25 82 HIS A C 1
ATOM 670 O O . HIS A 1 82 ? 8.630 11.321 -13.662 1.00 65.25 82 HIS A O 1
ATOM 676 N N . SER A 1 83 ? 7.955 13.277 -12.815 1.00 53.00 83 SER A N 1
ATOM 677 C CA . SER A 1 83 ? 8.853 14.130 -13.613 1.00 53.00 83 SER A CA 1
ATOM 678 C C . SER A 1 83 ? 10.181 14.456 -12.916 1.00 53.00 83 SER A C 1
ATOM 680 O O . SER A 1 83 ? 10.965 15.278 -13.390 1.00 53.00 83 SER A O 1
ATOM 682 N N . GLY A 1 84 ? 10.462 13.825 -11.774 1.00 53.06 84 GLY A N 1
ATOM 683 C CA . GLY A 1 84 ? 11.659 14.116 -10.992 1.00 53.06 84 GLY A CA 1
ATOM 684 C C . GLY A 1 84 ? 12.951 13.586 -11.621 1.00 53.06 84 GLY A C 1
ATOM 685 O O . GLY A 1 84 ? 12.974 12.521 -12.234 1.00 53.06 84 GLY A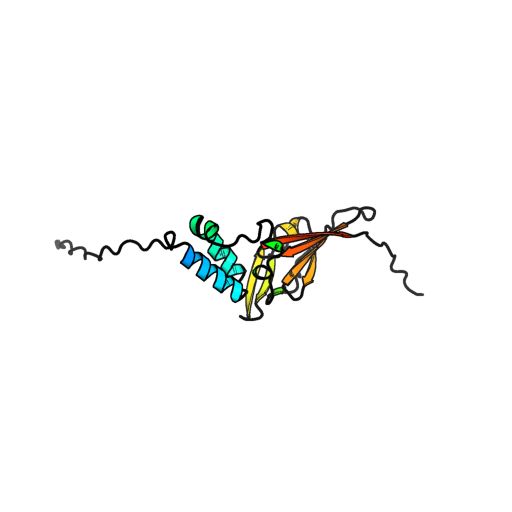 O 1
ATOM 686 N N . ARG A 1 85 ? 14.070 14.301 -11.413 1.00 53.06 85 ARG A N 1
ATOM 687 C CA . ARG A 1 85 ? 15.399 13.837 -11.849 1.00 53.06 85 ARG A CA 1
ATOM 688 C C . ARG A 1 85 ? 15.678 12.419 -11.296 1.00 53.06 85 ARG A C 1
ATOM 690 O O . ARG A 1 85 ? 15.515 12.247 -10.081 1.00 53.06 85 ARG A O 1
ATOM 697 N N . PRO A 1 86 ? 16.182 11.458 -12.108 1.00 50.62 86 PRO A N 1
ATOM 698 C CA . PRO A 1 86 ? 16.218 10.005 -11.828 1.00 50.62 86 PRO A CA 1
ATOM 699 C C . PRO A 1 86 ? 16.924 9.489 -10.559 1.00 50.62 86 PRO A C 1
ATOM 701 O O . PRO A 1 86 ? 17.100 8.285 -10.423 1.00 50.62 86 PRO A O 1
ATOM 704 N N . ARG A 1 87 ? 17.376 10.342 -9.636 1.00 54.59 87 ARG A N 1
ATOM 705 C CA . ARG A 1 87 ? 18.078 9.934 -8.402 1.00 54.59 87 ARG A CA 1
ATOM 706 C C . ARG A 1 87 ? 17.773 10.784 -7.167 1.00 54.59 87 ARG A C 1
ATOM 708 O O . ARG A 1 87 ? 18.276 10.481 -6.089 1.00 54.59 87 ARG A O 1
ATOM 715 N N . ARG A 1 88 ? 16.976 11.851 -7.301 1.00 60.16 88 ARG A N 1
ATOM 716 C CA . ARG A 1 88 ? 16.654 12.754 -6.178 1.00 60.16 88 ARG A CA 1
ATOM 717 C C . ARG A 1 88 ? 15.187 12.724 -5.779 1.00 60.16 88 ARG A C 1
ATOM 719 O O . ARG A 1 88 ? 14.902 12.927 -4.605 1.00 60.16 88 ARG A O 1
ATOM 726 N N .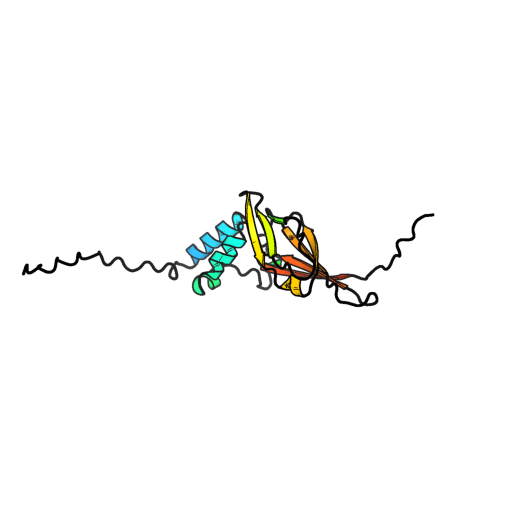 ASN A 1 89 ? 14.275 12.437 -6.710 1.00 70.56 89 ASN A N 1
ATOM 727 C CA . ASN A 1 89 ? 12.859 12.391 -6.379 1.00 70.56 89 ASN A CA 1
ATOM 728 C C . ASN A 1 89 ? 12.406 10.964 -6.053 1.00 70.56 89 ASN A C 1
ATOM 730 O O . ASN A 1 89 ? 12.245 10.127 -6.942 1.00 70.56 89 ASN A O 1
ATOM 734 N N . ARG A 1 90 ? 12.217 10.705 -4.760 1.00 83.25 90 ARG A N 1
ATOM 735 C CA . ARG A 1 90 ? 11.676 9.445 -4.232 1.00 83.25 90 ARG A CA 1
ATOM 736 C C . ARG A 1 90 ? 10.179 9.525 -3.976 1.00 83.25 90 ARG A C 1
ATOM 738 O O . ARG A 1 90 ? 9.593 8.537 -3.560 1.00 83.25 90 ARG A O 1
ATOM 745 N N . VAL A 1 91 ? 9.581 10.694 -4.164 1.00 86.56 91 VAL A N 1
ATOM 746 C CA . VAL A 1 91 ? 8.174 10.920 -3.874 1.00 86.56 91 VAL A CA 1
ATOM 747 C C . VAL A 1 91 ? 7.373 10.640 -5.131 1.00 86.56 91 VAL A C 1
ATOM 749 O O . VAL A 1 91 ? 7.635 11.237 -6.169 1.00 86.56 91 VAL A O 1
ATOM 752 N N . VAL A 1 92 ? 6.407 9.738 -5.026 1.00 87.62 92 VAL A N 1
ATOM 753 C CA . VAL A 1 92 ? 5.410 9.492 -6.064 1.00 87.62 92 VAL A CA 1
ATOM 754 C C . VAL A 1 92 ? 4.108 10.127 -5.609 1.00 87.62 92 VAL A C 1
ATOM 756 O O . VAL A 1 92 ? 3.656 9.884 -4.488 1.00 87.62 92 VAL A O 1
ATOM 759 N N . SER A 1 93 ? 3.524 10.941 -6.480 1.00 89.56 93 SER A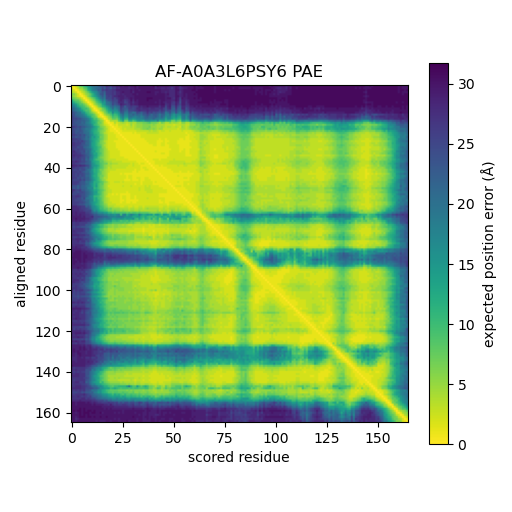 N 1
ATOM 760 C CA . SER A 1 93 ? 2.213 11.541 -6.260 1.00 89.56 93 SER A CA 1
ATOM 761 C C . SER A 1 93 ? 1.149 10.737 -6.996 1.00 89.56 93 SER A C 1
ATOM 763 O O . SER A 1 93 ? 1.343 10.312 -8.133 1.00 89.56 93 SER A O 1
ATOM 765 N N . MET A 1 94 ? 0.031 10.494 -6.327 1.00 91.19 94 MET A N 1
ATOM 766 C CA . MET A 1 94 ? -1.064 9.656 -6.792 1.00 91.19 94 MET A CA 1
ATOM 767 C C . MET A 1 94 ? -2.383 10.355 -6.495 1.00 91.19 94 MET A C 1
ATOM 769 O O . MET A 1 94 ? -2.532 10.978 -5.447 1.00 91.19 94 MET A O 1
ATOM 773 N N . VAL A 1 95 ? -3.344 10.234 -7.399 1.00 91.50 95 VAL A N 1
ATOM 774 C CA . VAL A 1 95 ? -4.687 10.784 -7.234 1.00 91.50 95 VAL A CA 1
ATOM 775 C C . VAL A 1 95 ? -5.666 9.633 -7.095 1.00 91.50 95 VAL A C 1
ATOM 777 O O . VAL A 1 95 ? -5.708 8.749 -7.951 1.00 91.50 95 VAL A O 1
ATOM 780 N N . ASN A 1 96 ? -6.454 9.648 -6.024 1.00 90.94 96 ASN A N 1
ATOM 781 C CA . ASN A 1 96 ? -7.592 8.756 -5.885 1.00 90.94 96 ASN A CA 1
ATOM 782 C C . ASN A 1 96 ? -8.682 9.224 -6.854 1.00 90.94 96 ASN A C 1
ATOM 784 O O . ASN A 1 96 ? -9.176 10.341 -6.741 1.00 90.94 96 ASN A O 1
ATOM 788 N N . LEU A 1 97 ? -9.053 8.384 -7.810 1.00 90.31 97 LEU A N 1
ATOM 789 C CA . LEU A 1 97 ? -9.984 8.726 -8.883 1.00 90.31 97 LEU A CA 1
ATOM 790 C C . LEU A 1 97 ? -11.445 8.795 -8.419 1.00 90.31 97 LEU A C 1
ATOM 792 O O . LEU A 1 97 ? -12.265 9.407 -9.093 1.00 90.31 97 LEU A O 1
ATOM 796 N N . LYS A 1 98 ? -11.779 8.189 -7.273 1.00 88.75 98 LYS A N 1
ATOM 797 C CA . LYS A 1 98 ? -13.125 8.241 -6.682 1.00 88.75 98 LYS A CA 1
ATOM 798 C C . LYS A 1 98 ? -13.320 9.511 -5.856 1.00 88.75 98 LYS A C 1
ATOM 800 O O . LYS A 1 98 ? -14.381 10.121 -5.909 1.00 88.75 98 LYS A O 1
ATOM 805 N N . THR A 1 99 ? -12.308 9.895 -5.078 1.00 89.12 99 THR A N 1
ATOM 806 C CA . THR A 1 99 ? -12.392 11.017 -4.122 1.00 89.12 99 THR A CA 1
ATOM 807 C C . THR A 1 99 ? -11.647 12.273 -4.572 1.00 89.12 99 THR A C 1
ATOM 809 O O . THR A 1 99 ? -11.695 13.290 -3.885 1.00 89.12 99 THR A O 1
ATOM 812 N N . CYS A 1 100 ? -10.931 12.213 -5.697 1.00 90.19 100 CYS A N 1
ATOM 813 C CA . CYS A 1 100 ? -10.036 13.258 -6.207 1.00 90.19 100 CYS A CA 1
ATOM 814 C C . CYS A 1 100 ? -8.927 13.678 -5.225 1.00 90.19 100 CYS A C 1
ATOM 816 O O . CYS A 1 100 ? -8.317 14.738 -5.372 1.00 90.19 100 CYS A O 1
ATOM 818 N N . ARG A 1 101 ? -8.638 12.851 -4.216 1.00 90.69 101 ARG A N 1
ATOM 819 C CA . ARG A 1 101 ? -7.627 13.145 -3.203 1.00 90.69 101 ARG A CA 1
ATOM 820 C C . ARG A 1 101 ? -6.223 12.913 -3.746 1.00 90.69 101 ARG A C 1
ATOM 822 O O . ARG A 1 101 ? -5.924 11.835 -4.256 1.00 90.69 101 ARG A O 1
ATOM 829 N N . LEU A 1 102 ? -5.351 13.903 -3.575 1.00 90.88 102 LEU A N 1
ATOM 830 C CA . LEU A 1 102 ? -3.928 13.791 -3.880 1.00 90.88 102 LEU A CA 1
ATOM 831 C C . LEU A 1 102 ? -3.172 13.215 -2.678 1.00 90.88 102 LEU A C 1
ATOM 833 O O . LEU A 1 102 ? -3.273 13.725 -1.564 1.00 90.88 102 LEU A O 1
ATOM 837 N N . LEU A 1 103 ? -2.369 12.189 -2.928 1.00 90.31 103 LEU A N 1
ATOM 838 C CA . LEU A 1 103 ? -1.460 11.583 -1.969 1.00 90.31 103 LEU A CA 1
ATOM 839 C C . LEU A 1 103 ? -0.041 11.609 -2.526 1.00 90.31 103 LEU A C 1
ATOM 841 O O . LEU A 1 103 ? 0.198 11.169 -3.645 1.00 90.31 103 LEU A O 1
ATOM 845 N N . SER A 1 104 ? 0.913 12.062 -1.721 1.00 90.25 104 SER A N 1
ATOM 846 C CA . SER A 1 104 ? 2.336 12.017 -2.054 1.00 90.25 104 SER A CA 1
ATOM 847 C C . SER A 1 104 ? 3.054 11.103 -1.077 1.00 90.25 104 SER A C 1
ATOM 849 O O . SER A 1 104 ? 2.985 11.312 0.132 1.00 90.25 104 SER A O 1
ATOM 851 N N . LYS A 1 105 ? 3.747 10.089 -1.596 1.00 86.12 105 LYS A N 1
ATOM 852 C CA . LYS A 1 105 ? 4.407 9.070 -0.778 1.00 86.12 105 LYS A CA 1
ATOM 853 C C . LYS A 1 105 ? 5.863 8.902 -1.170 1.00 86.12 105 LYS A C 1
ATOM 855 O O . LYS A 1 105 ? 6.176 8.746 -2.348 1.00 86.12 105 LYS A O 1
ATOM 860 N N . GLU A 1 106 ? 6.757 8.887 -0.182 1.00 88.56 106 GLU A N 1
ATOM 861 C CA . GLU A 1 106 ? 8.134 8.456 -0.418 1.00 88.56 106 GLU A CA 1
ATOM 862 C C . GLU A 1 106 ? 8.156 6.949 -0.694 1.00 88.56 106 GLU A C 1
ATOM 864 O O . GLU A 1 106 ? 7.648 6.145 0.086 1.00 88.56 106 GLU A O 1
ATOM 869 N N . ILE A 1 107 ? 8.779 6.572 -1.805 1.00 88.31 107 ILE A N 1
ATOM 870 C CA . ILE A 1 107 ? 9.009 5.199 -2.228 1.00 88.31 107 ILE A CA 1
ATOM 871 C C . ILE A 1 107 ? 10.512 4.918 -2.097 1.00 88.31 107 ILE A C 1
ATOM 873 O O . ILE A 1 107 ? 11.288 5.237 -3.004 1.00 88.31 107 ILE A O 1
ATOM 877 N N . PRO A 1 108 ? 10.965 4.295 -0.990 1.00 85.56 108 PRO A N 1
ATOM 878 C CA . PRO A 1 108 ? 12.387 4.059 -0.744 1.00 85.56 108 PRO A CA 1
ATOM 879 C C . PRO A 1 108 ? 13.074 3.232 -1.837 1.00 85.56 108 PRO A C 1
ATOM 881 O O . PRO A 1 108 ? 14.270 3.399 -2.069 1.00 85.56 108 PRO A O 1
ATOM 884 N N . MET A 1 109 ? 12.329 2.372 -2.542 1.00 82.94 109 MET A N 1
ATOM 885 C CA . MET A 1 109 ? 12.867 1.545 -3.630 1.00 82.94 109 MET A CA 1
ATOM 886 C C . MET A 1 109 ? 13.368 2.365 -4.823 1.00 82.94 109 MET A C 1
ATOM 888 O O . MET A 1 109 ? 14.271 1.912 -5.523 1.00 82.94 109 MET A O 1
ATOM 892 N N . LEU A 1 110 ? 12.893 3.604 -4.998 1.00 83.75 110 LEU A N 1
ATOM 893 C CA . LEU A 1 110 ? 13.398 4.524 -6.025 1.00 83.75 110 LEU A CA 1
ATOM 894 C C . LEU A 1 110 ? 14.850 4.984 -5.783 1.00 83.75 110 LEU A C 1
ATOM 896 O O . LEU A 1 110 ? 15.413 5.716 -6.591 1.00 83.75 110 LEU A O 1
ATOM 900 N N . ARG A 1 111 ? 15.484 4.568 -4.675 1.00 81.25 111 ARG A N 1
ATOM 901 C CA . ARG A 1 111 ? 16.936 4.717 -4.470 1.00 81.25 111 ARG A CA 1
ATOM 902 C C . ARG A 1 111 ? 17.748 3.841 -5.422 1.00 81.25 111 ARG A C 1
ATOM 904 O O . ARG A 1 111 ? 18.787 4.282 -5.902 1.00 81.25 111 ARG A O 1
ATOM 911 N N . ASN A 1 112 ? 17.264 2.626 -5.671 1.00 80.69 112 ASN A N 1
ATOM 912 C CA . ASN A 1 112 ? 17.993 1.598 -6.416 1.00 80.69 112 ASN A CA 1
ATOM 913 C C . ASN A 1 112 ? 17.340 1.308 -7.771 1.00 80.69 112 ASN A C 1
ATOM 915 O O . ASN A 1 112 ? 18.023 0.918 -8.710 1.00 80.69 112 ASN A O 1
ATOM 919 N N . TYR A 1 113 ? 16.033 1.546 -7.887 1.00 82.44 113 TYR A N 1
ATOM 920 C CA . TYR A 1 113 ? 15.268 1.308 -9.102 1.00 82.44 113 TYR A CA 1
ATOM 921 C C . TYR A 1 113 ? 14.820 2.622 -9.746 1.00 82.44 113 TYR A C 1
ATOM 923 O O . TYR A 1 113 ? 14.534 3.607 -9.066 1.00 82.44 113 TYR A O 1
ATOM 931 N N . ARG A 1 114 ? 14.720 2.629 -11.073 1.00 82.38 114 ARG A N 1
ATOM 932 C CA . ARG A 1 114 ? 14.164 3.725 -11.868 1.00 82.38 114 ARG A CA 1
ATOM 933 C C . ARG A 1 114 ? 12.684 3.470 -12.119 1.00 82.38 114 ARG A C 1
ATOM 935 O O . ARG A 1 114 ? 12.299 2.346 -12.419 1.00 82.38 114 ARG A O 1
ATOM 942 N N . TYR A 1 115 ? 11.866 4.511 -12.019 1.00 85.44 115 TYR A N 1
ATOM 943 C CA . TYR A 1 115 ? 10.466 4.458 -12.433 1.00 85.44 115 TYR A CA 1
ATOM 944 C C . TYR A 1 115 ? 10.372 4.361 -13.961 1.00 85.44 115 TYR A C 1
ATOM 946 O O . TYR A 1 115 ? 11.006 5.160 -14.651 1.00 85.44 115 TYR A O 1
ATOM 954 N N . ILE A 1 116 ? 9.597 3.400 -14.471 1.00 85.19 116 ILE A N 1
ATOM 955 C CA . ILE A 1 116 ? 9.279 3.281 -15.901 1.00 85.19 116 ILE A CA 1
ATOM 956 C C . ILE A 1 116 ? 7.892 3.860 -16.159 1.00 85.19 116 ILE A C 1
ATOM 958 O O . ILE A 1 116 ? 7.737 4.795 -16.940 1.00 85.19 116 ILE A O 1
ATOM 962 N N . ASN A 1 117 ? 6.883 3.276 -15.514 1.00 87.19 117 ASN A N 1
ATOM 963 C CA . ASN A 1 117 ? 5.487 3.629 -15.712 1.00 87.19 117 ASN A CA 1
ATOM 964 C C . ASN A 1 117 ? 4.638 3.173 -14.517 1.00 87.19 117 ASN A C 1
ATOM 966 O O . ASN A 1 117 ? 5.138 2.509 -13.605 1.00 87.19 117 ASN A O 1
ATOM 970 N N . ALA A 1 118 ? 3.355 3.506 -14.543 1.00 89.44 118 ALA A N 1
ATOM 971 C CA . ALA A 1 118 ? 2.348 2.972 -13.649 1.00 89.44 118 ALA A CA 1
ATOM 972 C C . ALA A 1 118 ? 1.283 2.211 -14.445 1.00 89.44 118 ALA A C 1
ATOM 974 O O . ALA A 1 118 ? 1.052 2.504 -15.616 1.00 89.44 118 ALA A O 1
ATOM 975 N N . THR A 1 119 ? 0.652 1.228 -13.810 1.00 89.69 119 THR A N 1
ATOM 976 C CA . THR A 1 119 ? -0.548 0.582 -14.352 1.00 89.69 119 THR A CA 1
ATOM 977 C C . THR A 1 119 ? -1.775 1.463 -14.121 1.00 89.69 119 THR A C 1
ATOM 979 O O . THR A 1 119 ? -1.746 2.356 -13.272 1.00 89.69 119 THR A O 1
ATOM 982 N N . ASP A 1 120 ? -2.884 1.156 -14.795 1.00 83.56 120 ASP A N 1
ATOM 983 C CA . ASP A 1 120 ? -4.168 1.849 -14.593 1.00 83.56 120 ASP A CA 1
ATOM 984 C C . ASP A 1 120 ? -4.712 1.704 -13.159 1.00 83.56 120 ASP A C 1
ATOM 986 O O . ASP A 1 120 ? -5.482 2.537 -12.692 1.00 83.56 120 ASP A O 1
ATOM 990 N N . GLY A 1 121 ? -4.268 0.675 -12.427 1.00 84.06 121 GLY A N 1
ATOM 991 C CA . GLY A 1 121 ? -4.560 0.497 -11.001 1.00 84.06 121 GLY A CA 1
ATOM 992 C C . GLY A 1 121 ? -3.612 1.259 -10.068 1.00 84.06 121 GLY A C 1
ATOM 993 O O . GLY A 1 121 ? -3.773 1.216 -8.856 1.00 84.06 121 GLY A O 1
ATOM 994 N N . GLY A 1 122 ? -2.592 1.945 -10.580 1.00 88.88 122 GLY A N 1
ATOM 995 C CA . GLY A 1 122 ? -1.634 2.678 -9.750 1.00 88.88 122 GLY A CA 1
ATOM 996 C C . GLY A 1 122 ? -0.535 1.807 -9.131 1.00 88.88 122 GLY A C 1
ATOM 997 O O . GLY A 1 122 ? 0.116 2.228 -8.171 1.00 88.88 122 GLY A O 1
ATOM 998 N N . LEU A 1 123 ? -0.294 0.607 -9.674 1.00 91.62 123 LEU A N 1
ATOM 999 C CA . LEU A 1 123 ? 0.932 -0.144 -9.388 1.00 91.62 123 LEU A CA 1
ATOM 1000 C C . LEU A 1 123 ? 2.104 0.499 -10.129 1.00 91.62 123 LEU A C 1
ATOM 1002 O O . LEU A 1 123 ? 1.962 0.931 -11.269 1.00 91.62 123 LEU A O 1
ATOM 1006 N N . LEU A 1 124 ? 3.275 0.532 -9.500 1.00 91.75 124 LEU A N 1
ATOM 1007 C CA . LEU A 1 124 ? 4.483 1.117 -10.073 1.00 91.75 124 LEU A CA 1
ATOM 1008 C C . LEU A 1 124 ? 5.321 0.038 -10.753 1.00 91.75 124 LEU A C 1
ATOM 1010 O O . LEU A 1 124 ? 5.637 -0.981 -10.141 1.00 91.75 124 LEU A O 1
ATOM 1014 N N . VAL A 1 125 ? 5.735 0.289 -11.992 1.00 90.38 125 VAL A N 1
ATOM 1015 C CA . VAL A 1 125 ? 6.685 -0.547 -12.728 1.00 90.38 125 VAL A CA 1
ATOM 1016 C C . VAL A 1 125 ? 8.058 0.100 -12.636 1.00 90.38 125 VAL A C 1
ATOM 1018 O O . VAL A 1 125 ? 8.278 1.218 -13.112 1.00 90.38 125 VAL A O 1
ATOM 1021 N N . LEU A 1 126 ? 8.979 -0.602 -11.987 1.00 88.69 126 LEU A N 1
ATOM 1022 C CA . LEU A 1 126 ? 10.327 -0.139 -11.699 1.00 88.69 126 LEU A CA 1
ATOM 1023 C C . LEU A 1 126 ? 11.373 -1.022 -12.389 1.00 88.69 126 LEU A C 1
ATOM 1025 O O . LEU A 1 126 ? 11.144 -2.207 -12.620 1.00 88.69 126 LEU A O 1
ATOM 1029 N N . TRP A 1 127 ? 12.542 -0.452 -12.669 1.00 85.06 127 TRP A N 1
ATOM 1030 C CA . TRP A 1 127 ? 13.653 -1.120 -13.347 1.00 85.06 127 TRP A CA 1
ATOM 1031 C C . TRP A 1 127 ? 14.980 -0.900 -12.641 1.00 85.06 127 TRP A C 1
ATOM 1033 O O . TRP A 1 127 ? 15.328 0.229 -12.290 1.00 85.06 127 TRP A O 1
ATOM 1043 N N . ASP A 1 128 ? 15.752 -1.967 -12.478 1.00 81.50 128 ASP A N 1
ATOM 1044 C CA . ASP A 1 128 ? 17.130 -1.889 -12.010 1.00 81.50 128 ASP A CA 1
ATOM 1045 C C . ASP A 1 128 ? 18.035 -1.327 -13.118 1.00 81.50 128 ASP A C 1
ATOM 1047 O O . ASP A 1 128 ? 18.493 -2.025 -14.021 1.00 81.50 128 ASP A O 1
ATOM 1051 N N . GLY A 1 129 ? 18.254 -0.012 -13.072 1.00 66.00 129 GLY A N 1
ATOM 1052 C CA . GLY A 1 129 ? 19.042 0.727 -14.060 1.00 66.00 129 GLY A CA 1
ATOM 1053 C C . GLY A 1 129 ? 20.537 0.791 -13.746 1.00 66.00 129 GLY A C 1
ATOM 1054 O O . GLY A 1 129 ? 21.158 1.797 -14.108 1.00 66.00 129 GLY A O 1
ATOM 1055 N N . GLY A 1 130 ? 21.067 -0.184 -12.998 1.00 65.31 130 GLY A N 1
ATOM 1056 C CA . GLY A 1 130 ? 22.465 -0.250 -12.564 1.00 65.31 130 GLY A CA 1
ATOM 1057 C C . GLY A 1 130 ? 23.290 -1.407 -13.138 1.00 65.31 130 GLY A C 1
ATOM 1058 O O . GLY A 1 130 ? 24.508 -1.382 -12.978 1.00 65.31 130 GLY A O 1
ATOM 1059 N N . MET A 1 131 ? 22.672 -2.392 -13.800 1.00 65.31 131 MET A N 1
ATOM 1060 C CA . MET A 1 131 ? 23.391 -3.562 -14.319 1.00 65.31 131 MET A CA 1
ATOM 1061 C C . MET A 1 131 ? 24.006 -3.318 -15.708 1.00 65.31 131 MET A C 1
ATOM 1063 O O . MET A 1 131 ? 23.443 -2.557 -16.502 1.00 65.31 131 MET A O 1
ATOM 1067 N N . PRO A 1 132 ? 25.153 -3.949 -16.025 1.00 65.12 132 PRO A N 1
ATOM 1068 C CA . PRO A 1 132 ? 25.740 -3.886 -17.357 1.00 65.12 132 PRO A CA 1
ATOM 1069 C C . PRO A 1 132 ? 24.802 -4.448 -18.438 1.00 65.12 132 PRO A C 1
ATOM 1071 O O . PRO A 1 132 ? 24.034 -5.365 -18.149 1.00 65.12 132 PRO A O 1
ATOM 1074 N N . PRO A 1 133 ? 24.902 -3.986 -19.699 1.00 63.34 133 PRO A N 1
ATOM 1075 C CA . PRO A 1 133 ? 23.972 -4.363 -20.768 1.00 63.34 133 PRO A CA 1
ATOM 1076 C C . PRO A 1 133 ? 23.967 -5.860 -21.128 1.00 63.34 133 PRO A C 1
ATOM 1078 O O . PRO A 1 133 ? 23.029 -6.329 -21.762 1.00 63.34 133 PRO A O 1
ATOM 1081 N N . TRP A 1 134 ? 24.993 -6.615 -20.721 1.00 69.50 134 TRP A N 1
ATOM 1082 C CA . TRP A 1 134 ? 25.094 -8.069 -20.905 1.00 69.50 134 TRP A CA 1
ATOM 1083 C C . TRP A 1 134 ? 24.478 -8.890 -19.762 1.00 69.50 134 TRP A C 1
ATOM 1085 O O . TRP A 1 134 ? 24.477 -10.118 -19.832 1.00 69.50 134 TRP A O 1
ATOM 1095 N N . GLN A 1 135 ? 23.983 -8.250 -18.697 1.00 68.38 135 GLN A N 1
ATOM 1096 C CA . GLN A 1 135 ? 23.294 -8.935 -17.606 1.00 68.38 135 GLN A CA 1
ATOM 1097 C C . GLN A 1 135 ? 21.777 -8.755 -17.708 1.00 68.38 135 GLN A C 1
ATOM 1099 O O . GLN A 1 135 ? 21.308 -7.674 -18.066 1.00 68.38 135 GLN A O 1
ATOM 1104 N N . PRO A 1 136 ? 20.993 -9.792 -17.363 1.00 67.62 136 PRO A N 1
ATOM 1105 C CA . PRO A 1 136 ? 19.548 -9.671 -17.304 1.00 67.62 136 PRO A CA 1
ATOM 1106 C C . PRO A 1 136 ? 19.148 -8.591 -16.299 1.00 67.62 136 PRO A C 1
ATOM 1108 O O . PRO A 1 136 ? 19.596 -8.594 -15.149 1.00 67.62 136 PRO A O 1
ATOM 1111 N N . CYS A 1 137 ? 18.284 -7.676 -16.716 1.00 71.06 137 CYS A N 1
ATOM 1112 C CA . CYS A 1 137 ? 17.813 -6.623 -15.837 1.00 71.06 137 CYS A CA 1
ATOM 1113 C C . CYS A 1 137 ? 16.646 -7.095 -14.986 1.00 71.06 137 CYS A C 1
ATOM 1115 O O . CYS A 1 137 ? 15.869 -7.970 -15.369 1.00 71.06 137 CYS A O 1
ATOM 1117 N N . ARG A 1 138 ? 16.498 -6.476 -13.817 1.00 82.06 138 ARG A N 1
ATOM 1118 C CA . ARG A 1 138 ? 15.394 -6.766 -12.907 1.00 82.06 138 ARG A CA 1
ATOM 1119 C C . ARG A 1 138 ? 14.313 -5.709 -13.062 1.00 82.06 138 ARG A C 1
ATOM 1121 O O . ARG A 1 138 ? 14.534 -4.540 -12.749 1.00 82.06 138 ARG A O 1
ATOM 1128 N N . ALA A 1 139 ? 13.141 -6.135 -13.508 1.00 85.50 139 ALA A N 1
ATOM 1129 C CA . ALA A 1 139 ? 11.918 -5.359 -13.412 1.00 85.50 139 ALA A CA 1
ATOM 1130 C C . ALA A 1 139 ? 11.181 -5.724 -12.117 1.00 85.50 139 ALA A C 1
ATOM 1132 O O . ALA A 1 139 ? 11.225 -6.865 -11.649 1.00 85.50 139 ALA A O 1
ATOM 1133 N N . LEU A 1 140 ? 10.502 -4.750 -11.523 1.00 88.38 140 LEU A N 1
ATOM 1134 C CA . LEU A 1 140 ? 9.705 -4.934 -10.319 1.00 88.38 140 LEU A CA 1
ATOM 1135 C C . LEU A 1 140 ? 8.351 -4.254 -10.496 1.00 88.38 140 LEU A C 1
ATOM 1137 O O . LEU A 1 140 ? 8.292 -3.078 -10.844 1.00 88.38 140 LEU A O 1
ATOM 1141 N N . VAL A 1 141 ? 7.279 -4.977 -10.183 1.00 90.00 141 VAL A N 1
ATOM 1142 C CA . VAL A 1 141 ? 5.958 -4.389 -9.963 1.00 90.00 141 VAL A CA 1
ATOM 1143 C C . VAL A 1 141 ? 5.787 -4.167 -8.466 1.00 90.00 141 VAL A C 1
ATOM 1145 O O . VAL A 1 141 ? 5.899 -5.091 -7.653 1.00 90.00 141 VAL A O 1
ATOM 1148 N N . LEU A 1 142 ? 5.552 -2.914 -8.099 1.00 91.19 142 LEU A N 1
ATOM 1149 C CA . LEU A 1 142 ? 5.477 -2.443 -6.728 1.00 91.19 142 LEU A CA 1
ATOM 1150 C C . LEU A 1 142 ? 4.081 -1.891 -6.446 1.00 91.19 142 LEU A C 1
ATOM 1152 O O . LEU A 1 142 ? 3.619 -0.975 -7.124 1.00 91.19 142 LEU A O 1
ATOM 1156 N N . ASN A 1 143 ? 3.448 -2.384 -5.385 1.00 91.75 143 ASN A N 1
ATOM 1157 C CA . ASN A 1 143 ? 2.304 -1.716 -4.795 1.00 91.75 143 ASN A CA 1
ATOM 1158 C C . ASN A 1 143 ? 2.818 -0.608 -3.855 1.00 91.75 143 ASN A C 1
ATOM 1160 O O . ASN A 1 143 ? 3.506 -0.909 -2.873 1.00 91.75 143 ASN A O 1
ATOM 1164 N N . PRO A 1 144 ? 2.520 0.676 -4.120 1.00 90.38 144 PRO A N 1
ATOM 1165 C CA . PRO A 1 144 ? 3.038 1.778 -3.310 1.00 90.38 144 PRO A CA 1
ATOM 1166 C C . PRO A 1 144 ? 2.503 1.768 -1.867 1.00 90.38 144 PRO A C 1
ATOM 1168 O O . PRO A 1 144 ? 3.111 2.370 -0.978 1.00 90.38 144 PRO A O 1
ATOM 1171 N N . PHE A 1 145 ? 1.396 1.074 -1.594 1.00 90.25 145 PHE A N 1
ATOM 1172 C CA . PHE A 1 145 ? 0.791 0.974 -0.265 1.00 90.25 145 PHE A CA 1
ATOM 1173 C C . PHE A 1 145 ? 1.343 -0.199 0.533 1.00 90.25 145 PHE A C 1
ATOM 1175 O O . PHE A 1 145 ? 1.731 -0.014 1.687 1.00 90.25 145 PHE A O 1
ATOM 1182 N N . THR A 1 146 ? 1.426 -1.373 -0.090 1.00 89.06 146 THR A N 1
ATOM 1183 C CA . THR A 1 146 ? 1.703 -2.635 0.611 1.00 89.06 146 THR A CA 1
ATOM 1184 C C . THR A 1 146 ? 3.117 -3.171 0.404 1.00 89.06 146 THR A C 1
ATOM 1186 O O . THR A 1 146 ? 3.633 -3.878 1.275 1.00 89.06 146 THR A O 1
ATOM 1189 N N . GLY A 1 147 ? 3.795 -2.761 -0.671 1.00 87.69 147 GLY A N 1
ATOM 1190 C CA . GLY A 1 147 ? 5.167 -3.148 -0.982 1.00 87.69 147 GLY A CA 1
ATOM 1191 C C . GLY A 1 147 ? 5.306 -3.971 -2.269 1.00 87.69 147 GLY A C 1
ATOM 1192 O O . GLY A 1 147 ? 4.429 -3.945 -3.132 1.00 87.69 147 GLY A O 1
ATOM 1193 N N . PRO A 1 148 ? 6.467 -4.624 -2.465 1.00 79.88 148 PRO A N 1
ATOM 1194 C CA . PRO A 1 148 ? 6.775 -5.363 -3.691 1.00 79.88 148 PRO A CA 1
ATOM 1195 C C . PRO A 1 148 ? 5.771 -6.485 -3.954 1.00 79.88 148 PRO A C 1
ATOM 1197 O O . PRO A 1 148 ? 5.474 -7.250 -3.042 1.00 79.88 148 PRO A O 1
ATOM 1200 N N . MET A 1 149 ? 5.298 -6.597 -5.199 1.00 79.25 149 MET A N 1
ATOM 1201 C CA . MET A 1 149 ? 4.331 -7.624 -5.609 1.00 79.25 149 MET A CA 1
ATOM 1202 C C . MET A 1 149 ? 5.007 -8.734 -6.409 1.00 79.25 149 MET A C 1
ATOM 1204 O O . MET A 1 149 ? 4.815 -9.910 -6.128 1.00 79.25 149 MET A O 1
ATOM 1208 N N . ALA A 1 150 ? 5.825 -8.364 -7.397 1.00 84.25 150 ALA A N 1
ATOM 1209 C CA . ALA A 1 150 ? 6.485 -9.325 -8.270 1.00 84.25 150 ALA A CA 1
ATOM 1210 C C . ALA A 1 150 ? 7.795 -8.764 -8.824 1.00 84.25 150 ALA A C 1
ATOM 1212 O O . ALA A 1 150 ? 7.886 -7.575 -9.134 1.00 84.25 150 ALA A O 1
ATOM 1213 N N . CYS A 1 151 ? 8.802 -9.626 -8.961 1.00 85.06 151 CYS A N 1
ATOM 1214 C CA . CYS A 1 151 ? 10.078 -9.311 -9.591 1.00 85.06 151 CYS A CA 1
ATOM 1215 C C . CYS A 1 151 ? 10.277 -10.231 -10.791 1.00 85.06 151 CYS A C 1
ATOM 1217 O O . CYS A 1 151 ? 10.053 -11.435 -10.694 1.00 85.06 151 CYS A O 1
ATOM 1219 N N . PHE A 1 152 ? 10.717 -9.653 -11.900 1.00 82.94 152 PHE A N 1
ATOM 1220 C CA . PHE A 1 152 ? 10.938 -10.355 -13.151 1.00 82.94 152 PHE A CA 1
ATOM 1221 C C . PHE A 1 152 ? 12.348 -10.070 -13.630 1.00 82.94 152 PHE A C 1
ATOM 1223 O O . PHE A 1 152 ? 12.847 -8.949 -13.513 1.00 82.94 152 PHE A O 1
ATOM 1230 N N . THR A 1 153 ? 12.969 -11.088 -14.201 1.00 82.19 153 THR A N 1
ATOM 1231 C CA . THR A 1 153 ? 14.242 -10.948 -14.887 1.00 82.19 153 THR A CA 1
ATOM 1232 C C . THR A 1 153 ? 13.947 -10.810 -16.372 1.00 82.19 153 THR A C 1
ATOM 1234 O O . THR A 1 153 ? 13.371 -11.715 -16.969 1.00 82.19 153 THR A O 1
ATOM 1237 N N . VAL A 1 154 ? 14.297 -9.668 -16.956 1.00 72.06 154 VAL A N 1
ATOM 1238 C CA . VAL A 1 154 ? 14.017 -9.344 -18.356 1.00 72.06 154 VAL A CA 1
ATOM 1239 C C . VAL A 1 154 ? 15.345 -9.313 -19.117 1.00 72.06 154 VAL A C 1
ATOM 1241 O O . VAL A 1 154 ? 16.253 -8.577 -18.714 1.00 72.06 154 VAL A O 1
ATOM 1244 N N . PRO A 1 155 ? 15.502 -10.104 -20.194 1.00 66.31 155 PRO A N 1
ATOM 1245 C CA . PRO A 1 155 ? 16.669 -9.988 -21.056 1.00 66.31 155 PRO A CA 1
ATOM 1246 C C . PRO A 1 155 ? 16.662 -8.613 -21.730 1.00 66.31 155 PRO A C 1
ATOM 1248 O O . PRO A 1 155 ? 15.626 -8.151 -22.210 1.00 66.31 155 PRO A O 1
ATOM 1251 N N . ILE A 1 156 ? 17.815 -7.944 -21.774 1.00 58.62 156 ILE A N 1
ATOM 1252 C CA . ILE A 1 156 ? 17.958 -6.760 -22.619 1.00 58.62 156 ILE A CA 1
ATOM 1253 C C . ILE A 1 156 ? 18.069 -7.270 -24.054 1.00 58.62 156 ILE A C 1
ATOM 1255 O O . ILE A 1 156 ? 19.119 -7.764 -24.462 1.00 58.62 156 ILE A O 1
ATOM 1259 N N . PHE A 1 157 ? 16.995 -7.152 -24.833 1.00 54.44 157 PHE A N 1
ATOM 1260 C CA . PHE A 1 157 ? 17.124 -7.233 -26.281 1.00 54.44 157 PHE A CA 1
ATOM 1261 C C . PHE A 1 157 ? 17.813 -5.948 -26.731 1.00 54.44 157 PHE A C 1
ATOM 1263 O O . PHE A 1 157 ? 17.186 -4.901 -26.878 1.00 54.44 157 PHE A O 1
ATOM 1270 N N . ALA A 1 158 ? 19.131 -6.012 -26.906 1.00 50.75 158 ALA A N 1
ATOM 1271 C CA . ALA A 1 158 ? 19.879 -5.003 -27.639 1.00 50.75 158 ALA A CA 1
ATOM 1272 C C . ALA A 1 158 ? 19.557 -5.133 -29.138 1.00 50.75 158 ALA A C 1
ATOM 1274 O O . ALA A 1 158 ? 20.445 -5.340 -29.960 1.00 50.75 158 ALA A O 1
ATOM 1275 N N . GLU A 1 159 ? 18.279 -5.058 -29.513 1.00 46.03 159 GLU A N 1
ATOM 1276 C CA . GLU A 1 159 ? 17.933 -4.781 -30.898 1.00 46.03 159 GLU A CA 1
ATOM 1277 C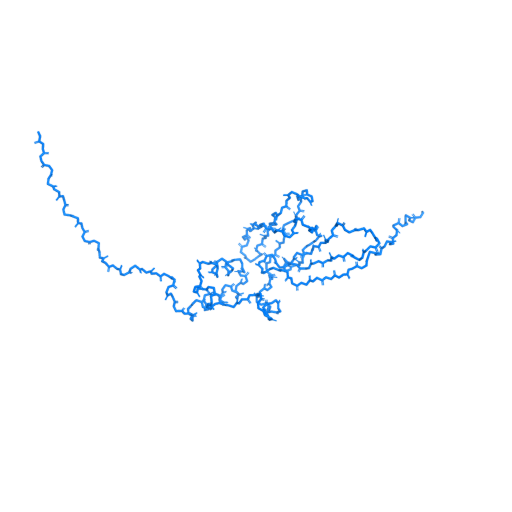 C . GLU A 1 159 ? 18.268 -3.315 -31.115 1.00 46.03 159 GLU A C 1
ATOM 1279 O O . GLU A 1 159 ? 17.554 -2.402 -30.698 1.00 46.03 159 GLU A O 1
ATOM 1284 N N . GLY A 1 160 ? 19.461 -3.102 -31.674 1.00 47.22 160 GLY A N 1
ATOM 1285 C CA . GLY A 1 160 ? 19.887 -1.798 -32.133 1.00 47.22 160 GLY A CA 1
ATOM 1286 C C . GLY A 1 160 ? 18.758 -1.204 -32.955 1.00 47.22 160 GLY A C 1
ATOM 1287 O O . GLY A 1 160 ? 18.276 -1.839 -33.894 1.00 47.22 160 GLY A O 1
ATOM 1288 N N . ILE A 1 161 ? 18.338 0.003 -32.585 1.00 48.91 161 ILE A N 1
ATOM 1289 C CA . ILE A 1 161 ? 17.524 0.858 -33.435 1.00 48.91 161 ILE A CA 1
ATOM 1290 C C . ILE A 1 161 ? 18.355 1.059 -34.707 1.00 48.91 161 ILE A C 1
ATOM 1292 O O . ILE A 1 161 ? 19.182 1.965 -34.789 1.00 48.91 161 ILE A O 1
ATOM 1296 N N . ARG A 1 162 ? 18.221 0.152 -35.679 1.00 42.72 162 ARG A N 1
ATOM 1297 C CA . ARG A 1 162 ? 18.678 0.399 -37.036 1.00 42.72 162 ARG A CA 1
ATOM 1298 C C . ARG A 1 162 ? 17.741 1.479 -37.532 1.00 42.72 162 ARG A C 1
ATOM 1300 O O . ARG A 1 162 ? 16.554 1.227 -37.722 1.00 42.72 162 ARG A O 1
ATOM 1307 N N . ALA A 1 163 ? 18.271 2.690 -37.670 1.00 43.84 163 ALA A N 1
ATOM 1308 C CA . ALA A 1 163 ? 17.652 3.673 -38.532 1.00 43.84 163 ALA A CA 1
ATOM 1309 C C . ALA A 1 163 ? 17.395 2.974 -39.874 1.00 43.84 163 ALA A C 1
ATOM 1311 O O . ALA A 1 163 ? 18.321 2.434 -40.484 1.00 43.84 163 ALA A O 1
ATOM 1312 N N . VAL A 1 164 ? 16.122 2.878 -40.247 1.00 49.06 164 VAL A N 1
ATOM 1313 C CA . VAL A 1 164 ? 15.738 2.456 -41.591 1.00 49.06 164 VAL A CA 1
ATOM 1314 C C . VAL A 1 164 ? 16.256 3.552 -42.534 1.00 49.06 164 VAL A C 1
ATOM 1316 O O . VAL A 1 164 ? 16.028 4.723 -42.218 1.00 49.06 164 VAL A O 1
ATOM 1319 N N . PRO A 1 165 ? 17.027 3.200 -43.581 1.00 56.62 165 PRO A N 1
ATOM 1320 C CA . PRO A 1 165 ? 17.642 4.167 -44.490 1.00 56.62 165 PRO A CA 1
ATOM 1321 C C . PRO A 1 165 ? 16.615 4.992 -45.270 1.00 56.62 165 PRO A C 1
ATOM 1323 O O . PRO A 1 165 ? 15.486 4.492 -45.486 1.00 56.62 165 PRO A O 1
#

Secondary structure (DSSP, 8-state):
-------------------GGG--HHHHHHHHHHHHHTT-HHHHHHHHHS-HHHHHHS--TTSTTTTT-GGGS--SEEEP---S-TTT--EEEEEETTT--EEEEE-GGGGTSEEEEE-TT--EEEE-TTS-TTSPEEEEEEETTTEEEEEEEE-----------

Organism: Panicum miliaceum (NCBI:txid4540)

Mean predicted aligned error: 11.18 Å

Nearest PDB structures (foldseek):
  8hmf-assembly1_E  TM=5.058E-01  e=9.757E-01  Tetrahymena thermophila
  3wj9-assembly2_B  TM=4.850E-01  e=2.799E+00  Schizosaccharomyces pombe 972h-
  7oea-assembly1_L  TM=6.138E-01  e=9.026E+00  Mammarenavirus lassaense
  5o3u-assembly1_A  TM=2.869E-01  e=3.336E+00  Gypsophila vaccaria

Radius of gyration: 24.31 Å; Cα contacts (8 Å, |Δi|>4): 228; chains: 1; bounding box: 43×60×94 Å

Solvent-accessible surface area (backbone atoms only — not comparable to full-atom values): 10089 Å² total; per-residue (Å²): 138,82,85,78,78,84,74,82,79,74,82,71,80,85,66,76,78,81,60,72,77,72,58,56,48,68,59,49,29,49,54,42,49,50,29,36,74,71,63,38,52,63,58,35,53,52,56,34,62,74,40,71,60,48,42,66,40,41,88,59,50,80,44,104,57,24,73,74,36,73,66,71,51,60,67,54,24,44,61,50,82,80,82,55,61,89,79,76,56,38,61,47,40,33,32,30,70,83,76,69,45,79,45,76,41,79,40,76,63,39,78,69,25,36,82,75,53,63,46,82,29,36,36,36,36,31,32,44,80,79,68,60,82,92,46,69,33,44,35,35,41,29,37,86,82,77,40,82,69,48,76,44,80,42,75,64,78,81,72,71,85,69,76,79,130